Protein AF-A0A2E2N6I5-F1 (afdb_monomer_lite)

Secondary structure (DSSP, 8-state):
------------S----GGG---GGG-SPPGGGG----HHHHHHHHHHHHHHHHHHHHHHHHHHHHHHHHHHHHHHHHHHHHHHHHHHHHHHHHHHHHSPEEETTTTEE---HHHHHHHHHHHHHHHHHHHHHHS--

Foldseek 3Di:
DDDPDPPPPPPPPPPPPCVPPDDPVNDDPDVVVVPDPDPVNVVVVVVVVVVVVVVVVVVVVVVVVVVVVVVVVVVVVVCVVVVVVVVVVVVVVVQQVVFDAPDVVVPRTDDPPVVVVVVVCVVVVVVVVVVVVVVVD

Sequence (137 aa):
MSMAGDHSIEASAHGQDDWFRHSAEEGLPQAEHAAHVSSLGLGLAFVVTTFGVLAMVIGLSLYFNAYTTQLKATRHEGVGSAEKYTEYRNAALKTMRESKAVDRENGVYRVPVDRAMDIIVAEYGGAEQANVARELD

Radius of gyration: 41.49 Å; chains: 1; bounding box: 69×74×96 Å

pLDDT: mean 78.71, std 12.89, range [54.41, 98.81]

Structure (mmCIF, N/CA/C/O backbone):
data_AF-A0A2E2N6I5-F1
#
_entry.id   AF-A0A2E2N6I5-F1
#
loop_
_atom_site.group_PDB
_atom_site.id
_atom_site.type_symbol
_atom_site.label_atom_id
_atom_site.label_alt_id
_atom_site.label_comp_id
_atom_site.label_asym_id
_atom_site.label_entity_id
_atom_site.label_seq_id
_atom_site.pdbx_PDB_ins_code
_atom_site.Cartn_x
_atom_site.Cartn_y
_atom_site.Cartn_z
_atom_site.occupancy
_atom_site.B_iso_or_equiv
_atom_site.auth_seq_id
_atom_site.auth_comp_id
_atom_site.auth_asym_id
_atom_site.auth_atom_id
_atom_site.pdbx_PDB_model_num
ATOM 1 N N . MET A 1 1 ? 25.578 -58.474 -41.231 1.00 54.41 1 MET A N 1
ATOM 2 C CA . MET A 1 1 ? 26.210 -57.364 -40.491 1.00 54.41 1 MET A CA 1
ATOM 3 C C . MET A 1 1 ? 26.452 -56.237 -41.478 1.00 54.41 1 MET A C 1
ATOM 5 O O . MET A 1 1 ? 27.337 -56.371 -42.304 1.00 54.41 1 MET A O 1
ATOM 9 N N . SER A 1 2 ? 25.575 -55.234 -41.470 1.00 61.78 2 SER A N 1
ATOM 10 C CA . SER A 1 2 ? 25.782 -53.848 -41.923 1.00 61.78 2 SER A CA 1
ATOM 11 C C . SER A 1 2 ? 24.391 -53.260 -42.161 1.00 61.78 2 SER A C 1
ATOM 13 O O . SER A 1 2 ? 23.771 -53.504 -43.192 1.00 61.78 2 SER A O 1
ATOM 15 N N . MET A 1 3 ? 23.858 -52.587 -41.142 1.00 56.81 3 MET A N 1
ATOM 16 C CA . MET A 1 3 ? 22.701 -51.711 -41.288 1.00 56.81 3 MET A CA 1
ATOM 17 C C . MET A 1 3 ? 23.250 -50.305 -41.502 1.00 56.81 3 MET A C 1
ATOM 19 O O . MET A 1 3 ? 23.555 -49.603 -40.543 1.00 56.81 3 MET A O 1
ATOM 23 N N . ALA A 1 4 ? 23.443 -49.933 -42.765 1.00 61.28 4 ALA A N 1
ATOM 24 C CA . ALA A 1 4 ? 23.652 -48.547 -43.148 1.00 61.28 4 ALA A CA 1
ATOM 25 C C . ALA A 1 4 ? 22.266 -47.894 -43.227 1.00 61.28 4 ALA A C 1
ATOM 27 O O . ALA A 1 4 ? 21.544 -48.079 -44.203 1.00 61.28 4 ALA A O 1
ATOM 28 N N . GLY A 1 5 ? 21.865 -47.230 -42.142 1.00 60.62 5 GLY A N 1
ATOM 29 C CA . GLY A 1 5 ? 20.666 -46.402 -42.110 1.00 60.62 5 GLY A CA 1
ATOM 30 C C . GLY A 1 5 ? 20.899 -45.150 -42.945 1.00 60.62 5 GLY A C 1
ATOM 31 O O . GLY A 1 5 ? 21.773 -44.345 -42.628 1.00 60.62 5 GLY A O 1
ATOM 32 N N . ASP A 1 6 ? 20.138 -45.024 -44.026 1.00 62.97 6 ASP A N 1
ATOM 33 C CA . ASP A 1 6 ? 20.052 -43.821 -44.841 1.00 62.97 6 ASP A CA 1
ATOM 34 C C . ASP A 1 6 ? 19.345 -42.731 -44.025 1.00 62.97 6 ASP A C 1
ATOM 36 O O . ASP A 1 6 ? 18.126 -42.732 -43.860 1.00 62.97 6 ASP A O 1
ATOM 40 N N . HIS A 1 7 ? 20.132 -41.839 -43.426 1.00 62.91 7 HIS A N 1
ATOM 41 C CA . HIS A 1 7 ? 19.646 -40.609 -42.808 1.00 62.91 7 HIS A CA 1
ATOM 42 C C . HIS A 1 7 ? 19.628 -39.494 -43.854 1.00 62.91 7 HIS A C 1
ATOM 44 O O . HIS A 1 7 ? 20.243 -38.442 -43.663 1.00 62.91 7 HIS A O 1
ATOM 50 N N . SER A 1 8 ? 18.938 -39.714 -44.975 1.00 62.50 8 SER A N 1
ATOM 51 C CA . SER A 1 8 ? 18.514 -38.621 -45.835 1.00 62.50 8 SER A CA 1
ATOM 52 C C . SER A 1 8 ? 17.607 -37.729 -44.991 1.00 62.50 8 SER A C 1
ATOM 54 O O . SER A 1 8 ? 16.437 -38.038 -44.766 1.00 62.50 8 SER A O 1
ATOM 56 N N . ILE A 1 9 ? 18.178 -36.656 -44.442 1.00 63.22 9 ILE A N 1
ATOM 57 C CA . ILE A 1 9 ? 17.416 -35.550 -43.882 1.00 63.22 9 ILE A CA 1
ATOM 58 C C . ILE A 1 9 ? 16.542 -35.075 -45.037 1.00 63.22 9 ILE A C 1
ATOM 60 O O . ILE A 1 9 ? 17.031 -34.415 -45.954 1.00 63.22 9 ILE A O 1
ATOM 64 N N . GLU A 1 10 ? 15.273 -35.483 -45.033 1.00 58.09 10 GLU A N 1
ATOM 65 C CA . GLU A 1 10 ? 14.234 -34.833 -45.811 1.00 58.09 10 GLU A CA 1
ATOM 66 C C . GLU A 1 10 ? 14.278 -33.375 -45.370 1.00 58.09 10 GLU A C 1
ATOM 68 O O . GLU A 1 10 ? 13.787 -33.013 -44.301 1.00 58.09 10 GLU A O 1
ATOM 73 N N . ALA A 1 11 ? 14.996 -32.554 -46.136 1.00 60.72 11 ALA A N 1
ATOM 74 C CA . ALA A 1 11 ? 14.994 -31.118 -45.988 1.00 60.72 11 ALA A CA 1
ATOM 75 C C . ALA A 1 11 ? 13.539 -30.714 -46.184 1.00 60.72 11 ALA A C 1
ATOM 77 O O . ALA A 1 11 ? 13.047 -30.709 -47.313 1.00 60.72 11 ALA A O 1
ATOM 78 N N . SER A 1 12 ? 12.832 -30.532 -45.065 1.00 59.81 12 SER A N 1
ATOM 79 C CA . SER A 1 12 ? 11.399 -30.328 -45.048 1.00 59.81 12 SER A CA 1
ATOM 80 C C . SER A 1 12 ? 11.054 -29.293 -46.103 1.00 59.81 12 SER A C 1
ATOM 82 O O . SER A 1 12 ? 11.546 -28.165 -46.061 1.00 59.81 12 SER A O 1
ATOM 84 N N . ALA A 1 13 ? 10.179 -29.678 -47.028 1.00 56.84 13 ALA A N 1
ATOM 85 C CA . ALA A 1 13 ? 9.581 -28.823 -48.046 1.00 56.84 13 ALA A CA 1
ATOM 86 C C . ALA A 1 13 ? 8.683 -27.716 -47.444 1.00 56.84 13 ALA A C 1
ATOM 88 O O . ALA A 1 13 ? 7.782 -27.204 -48.100 1.00 56.84 13 ALA A O 1
ATOM 89 N N . HIS A 1 14 ? 8.941 -27.317 -46.197 1.00 61.97 14 HIS A N 1
ATOM 90 C CA . HIS A 1 14 ? 8.573 -26.031 -45.634 1.00 61.97 14 HIS A CA 1
ATOM 91 C C . HIS A 1 14 ? 9.512 -24.985 -46.241 1.00 61.97 14 HIS A C 1
ATOM 93 O O . HIS A 1 14 ? 10.357 -24.400 -45.561 1.00 61.97 14 HIS A O 1
ATOM 99 N N . GLY A 1 15 ? 9.394 -24.792 -47.561 1.00 59.44 15 GLY A N 1
ATOM 100 C CA . GLY A 1 15 ? 9.868 -23.570 -48.191 1.00 59.44 15 GLY A CA 1
ATOM 101 C C . GLY A 1 15 ? 9.365 -22.412 -47.343 1.00 59.44 15 GLY A C 1
ATOM 102 O O . GLY A 1 15 ? 8.217 -22.457 -46.905 1.00 59.44 15 GLY A O 1
ATOM 103 N N . GLN A 1 16 ? 10.258 -21.472 -47.018 1.00 63.94 16 GLN A N 1
ATOM 104 C CA . GLN A 1 16 ? 9.924 -20.276 -46.246 1.00 63.94 16 GLN A CA 1
ATOM 105 C C . GLN A 1 16 ? 8.546 -19.785 -46.677 1.00 63.94 16 GLN A C 1
ATOM 107 O O . GLN A 1 16 ? 8.387 -19.424 -47.842 1.00 63.94 16 GLN A O 1
ATOM 112 N N . ASP A 1 17 ? 7.578 -19.879 -45.763 1.00 71.00 17 ASP A N 1
ATOM 113 C CA . ASP A 1 17 ? 6.189 -19.521 -46.024 1.00 71.00 17 ASP A CA 1
ATOM 114 C C . ASP A 1 17 ? 6.183 -18.139 -46.681 1.00 71.00 17 ASP A C 1
ATOM 116 O O . ASP A 1 17 ? 6.849 -17.221 -46.186 1.00 71.00 17 ASP A O 1
ATOM 120 N N . ASP A 1 18 ? 5.508 -18.003 -47.825 1.00 72.25 18 ASP A N 1
ATOM 121 C CA . ASP A 1 18 ? 5.515 -16.766 -48.615 1.00 72.25 18 ASP A CA 1
ATOM 122 C C . ASP A 1 18 ? 4.994 -15.576 -47.784 1.00 72.25 18 ASP A C 1
ATOM 124 O O . ASP A 1 18 ? 5.301 -14.429 -48.092 1.00 72.25 18 ASP A O 1
ATOM 128 N N . TRP A 1 19 ? 4.316 -15.846 -46.660 1.00 72.50 19 TRP A N 1
ATOM 129 C CA . TRP A 1 19 ? 3.996 -14.879 -45.607 1.00 72.50 19 TRP A CA 1
ATOM 130 C C . TRP A 1 19 ? 5.201 -14.056 -45.108 1.00 72.50 19 TRP A C 1
ATOM 132 O O . TRP A 1 19 ? 5.045 -12.888 -44.759 1.00 72.50 19 TRP A O 1
ATOM 142 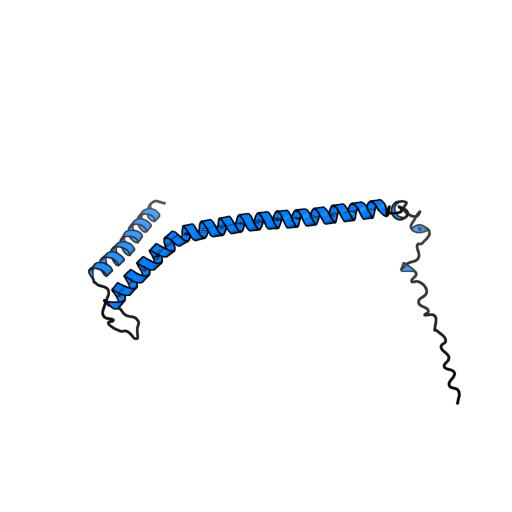N N . PHE A 1 20 ? 6.404 -14.634 -45.040 1.00 76.75 20 PHE A N 1
ATOM 143 C CA . PHE A 1 20 ? 7.609 -13.936 -44.564 1.00 76.75 20 PHE A CA 1
ATOM 144 C C . PHE A 1 20 ? 8.393 -13.241 -45.684 1.00 76.75 20 PHE A C 1
ATOM 146 O O . PHE A 1 20 ? 9.463 -12.680 -45.429 1.00 76.75 20 PHE A O 1
ATOM 153 N N . ARG A 1 21 ? 7.909 -13.296 -46.929 1.00 78.88 21 ARG A N 1
ATOM 154 C CA . ARG A 1 21 ? 8.549 -12.631 -48.061 1.00 78.88 21 ARG A CA 1
ATOM 155 C C . ARG A 1 21 ? 7.937 -11.261 -48.267 1.00 78.88 21 ARG A C 1
ATOM 157 O O . ARG A 1 21 ? 6.811 -11.139 -48.727 1.00 78.88 21 ARG A O 1
ATOM 164 N N . HIS A 1 22 ? 8.740 -10.243 -47.998 1.00 79.06 22 HIS A N 1
ATOM 165 C CA . HIS A 1 22 ? 8.395 -8.879 -48.354 1.00 79.06 22 HIS A CA 1
ATOM 166 C C . HIS A 1 22 ? 8.339 -8.740 -49.881 1.00 79.06 22 HIS A C 1
ATOM 168 O O . HIS A 1 22 ? 9.320 -9.022 -50.579 1.00 79.06 22 HIS A O 1
ATOM 174 N N . SER A 1 23 ? 7.191 -8.330 -50.409 1.00 81.25 23 SER A N 1
ATOM 175 C CA . SER A 1 23 ? 7.037 -7.990 -51.825 1.00 81.25 23 SER A CA 1
ATOM 176 C C . SER A 1 23 ? 7.612 -6.598 -52.119 1.00 81.25 23 SER A C 1
ATOM 178 O O . SER A 1 23 ? 7.715 -5.746 -51.239 1.00 81.25 23 SER A O 1
ATOM 180 N N . ALA A 1 24 ? 7.967 -6.324 -53.378 1.00 78.75 24 ALA A N 1
ATOM 181 C CA . ALA A 1 24 ? 8.448 -4.995 -53.782 1.00 78.75 24 ALA A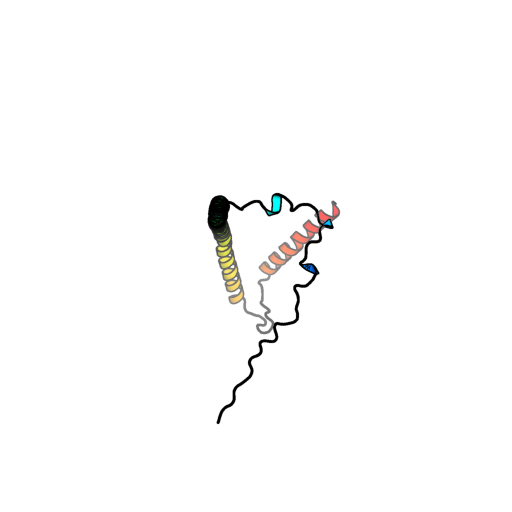 CA 1
ATOM 182 C C . ALA A 1 24 ? 7.388 -3.881 -53.608 1.00 78.75 24 ALA A C 1
ATOM 184 O O . ALA A 1 24 ? 7.718 -2.696 -53.652 1.00 78.75 24 ALA A O 1
ATOM 185 N N . GLU A 1 25 ? 6.124 -4.260 -53.403 1.00 83.75 25 GLU A N 1
ATOM 186 C CA . GLU A 1 25 ? 4.977 -3.373 -53.188 1.00 83.75 25 GLU A CA 1
ATOM 187 C C . GLU A 1 25 ? 4.857 -2.895 -51.730 1.00 83.75 25 GLU A C 1
ATOM 189 O O . GLU A 1 25 ? 4.183 -1.899 -51.474 1.00 83.75 25 GLU A O 1
ATOM 194 N N . GLU A 1 26 ? 5.559 -3.528 -50.780 1.00 80.75 26 GLU A N 1
ATOM 195 C CA . GLU A 1 26 ? 5.556 -3.158 -49.351 1.00 80.75 26 GLU A CA 1
ATOM 196 C C . GLU A 1 26 ? 6.336 -1.873 -49.034 1.00 80.75 26 GLU A C 1
ATOM 198 O O . GLU A 1 26 ? 6.329 -1.389 -47.900 1.00 80.75 26 GLU A O 1
ATOM 203 N N . GLY A 1 27 ? 6.949 -1.267 -50.050 1.00 84.81 27 GLY A N 1
ATOM 204 C CA . GLY A 1 27 ? 7.633 0.014 -49.950 1.00 84.81 27 GLY A CA 1
ATOM 205 C C . GLY A 1 27 ? 9.102 -0.103 -49.549 1.00 84.81 27 GLY A C 1
ATOM 206 O O . GLY A 1 27 ? 9.654 -1.182 -49.344 1.00 84.81 27 GLY A O 1
ATOM 207 N N . LEU A 1 28 ? 9.771 1.051 -49.494 1.00 81.81 28 LEU A N 1
ATOM 208 C CA . LEU A 1 28 ? 11.157 1.121 -49.036 1.00 81.81 28 LEU A CA 1
ATOM 209 C C . LEU A 1 28 ? 11.234 0.665 -47.570 1.00 81.81 28 LEU A C 1
ATOM 211 O O . LEU A 1 28 ? 10.341 1.016 -46.793 1.00 81.81 28 LEU A O 1
ATOM 215 N N . PRO A 1 29 ? 12.296 -0.062 -47.167 1.00 77.94 29 PRO A N 1
ATOM 216 C CA . PRO A 1 29 ? 12.497 -0.427 -45.773 1.00 77.94 29 PRO A CA 1
ATOM 217 C C . PRO A 1 29 ? 12.387 0.824 -44.906 1.00 77.94 29 PRO A C 1
ATOM 219 O O . PRO A 1 29 ? 13.076 1.823 -45.133 1.00 77.94 29 PRO A O 1
ATOM 222 N N . GLN A 1 30 ? 11.471 0.780 -43.942 1.00 80.75 30 GLN A N 1
ATOM 223 C CA . GLN A 1 30 ? 11.237 1.901 -43.048 1.00 80.75 30 GLN A CA 1
ATOM 224 C C . GLN A 1 30 ? 12.539 2.203 -42.302 1.00 80.75 30 GLN A C 1
ATOM 226 O O . GLN A 1 30 ? 13.124 1.315 -41.681 1.00 80.75 30 GLN A O 1
ATOM 231 N N . ALA A 1 31 ? 12.998 3.456 -42.349 1.00 74.50 31 ALA A N 1
ATOM 232 C CA . ALA A 1 31 ? 14.235 3.876 -41.682 1.00 74.50 31 ALA A CA 1
ATOM 233 C C . ALA A 1 31 ? 14.224 3.555 -40.173 1.00 74.50 31 ALA A C 1
ATOM 235 O O . ALA A 1 31 ? 15.268 3.321 -39.569 1.00 74.50 31 ALA A O 1
ATOM 236 N N . GLU A 1 32 ? 13.029 3.471 -39.587 1.00 68.12 32 GLU A N 1
ATOM 237 C CA . GLU A 1 32 ? 12.783 3.115 -38.189 1.00 68.12 32 GLU A CA 1
ATOM 238 C C . GLU A 1 32 ? 13.144 1.654 -37.867 1.00 68.12 32 GLU A C 1
ATOM 240 O O . GLU A 1 32 ? 13.555 1.356 -36.749 1.00 68.12 32 GLU A O 1
ATOM 245 N N . HIS A 1 33 ? 13.092 0.751 -38.852 1.00 66.88 33 HIS A N 1
ATOM 246 C CA . HIS A 1 33 ? 13.482 -0.656 -38.696 1.00 66.88 33 HIS A CA 1
ATOM 247 C C . HIS A 1 33 ? 14.995 -0.886 -38.837 1.00 66.88 33 HIS A C 1
ATOM 249 O O . HIS A 1 33 ? 15.500 -1.929 -38.424 1.00 66.88 33 HIS A O 1
ATOM 255 N N . ALA A 1 34 ? 15.729 0.085 -39.389 1.00 57.28 34 ALA A N 1
ATOM 256 C CA . ALA A 1 34 ? 17.191 0.075 -39.465 1.00 57.28 34 ALA A CA 1
ATOM 257 C C . ALA A 1 34 ? 17.848 0.892 -38.339 1.00 57.28 34 ALA A C 1
ATOM 259 O O . ALA A 1 34 ? 19.073 1.038 -38.309 1.00 57.28 34 ALA A O 1
ATOM 260 N N . ALA A 1 35 ? 17.055 1.434 -37.407 1.00 72.12 35 ALA A N 1
ATOM 261 C CA . ALA A 1 35 ? 17.573 2.138 -36.249 1.00 72.12 35 ALA A CA 1
ATOM 262 C C . ALA A 1 35 ? 18.324 1.142 -35.356 1.00 72.12 35 ALA A C 1
ATOM 264 O O . ALA A 1 35 ? 17.737 0.400 -34.569 1.00 72.12 35 ALA A O 1
ATOM 265 N N . HIS A 1 36 ? 19.650 1.111 -35.493 1.00 78.50 36 HIS A N 1
ATOM 266 C CA . HIS A 1 36 ? 20.512 0.364 -34.592 1.00 78.50 36 HIS A CA 1
ATOM 267 C C . HIS A 1 36 ? 20.261 0.849 -33.165 1.00 78.50 36 HIS A C 1
ATOM 269 O O . HIS A 1 36 ? 20.629 1.967 -32.796 1.00 78.50 36 HIS A O 1
ATOM 275 N N . VAL A 1 37 ? 19.620 0.006 -32.355 1.00 81.88 37 VAL A N 1
ATOM 276 C CA . VAL A 1 37 ? 19.442 0.287 -30.933 1.00 81.88 37 VAL A CA 1
ATOM 277 C C . VAL A 1 37 ? 20.830 0.393 -30.313 1.00 81.88 37 VAL A C 1
ATOM 279 O O . VAL A 1 37 ? 21.613 -0.557 -30.333 1.00 81.88 37 VAL A O 1
ATOM 282 N N . SER A 1 38 ? 21.144 1.564 -29.761 1.00 90.62 38 SER A N 1
ATOM 283 C CA . SER A 1 38 ? 22.368 1.752 -28.991 1.00 90.62 38 SER A CA 1
ATOM 284 C C . SER A 1 38 ? 22.317 0.842 -27.767 1.00 90.62 38 SER A C 1
ATOM 286 O O . SER A 1 38 ? 21.489 1.039 -26.875 1.00 90.62 38 SER A O 1
ATOM 288 N N . SER A 1 39 ? 23.208 -0.148 -27.709 1.00 91.94 39 SER A N 1
ATOM 289 C CA . SER A 1 39 ? 23.344 -1.052 -26.559 1.00 91.94 39 SER A CA 1
ATOM 290 C C . SER A 1 39 ? 23.610 -0.285 -25.262 1.00 91.94 39 SER A C 1
ATOM 292 O O . SER A 1 39 ? 23.105 -0.659 -24.205 1.00 91.94 39 SER A O 1
ATOM 294 N N . LEU A 1 40 ? 24.329 0.839 -25.353 1.00 94.00 40 LEU A N 1
ATOM 295 C CA . LEU A 1 40 ? 24.548 1.757 -24.238 1.00 94.00 40 LEU A CA 1
ATOM 296 C C . LEU A 1 40 ? 23.240 2.421 -23.794 1.00 94.00 40 LEU A C 1
ATOM 298 O O . LEU A 1 40 ? 22.961 2.474 -22.597 1.00 94.00 40 LEU A O 1
ATOM 302 N N . GLY A 1 41 ? 22.420 2.887 -24.742 1.00 93.75 41 GLY A N 1
ATOM 303 C CA . GLY A 1 41 ? 21.108 3.468 -24.446 1.00 93.75 41 GLY A CA 1
ATOM 304 C C . GLY A 1 41 ? 20.171 2.467 -23.769 1.00 93.75 41 GLY A C 1
ATOM 305 O O . GLY A 1 41 ? 19.544 2.792 -22.761 1.00 93.75 41 GLY A O 1
ATOM 306 N N . LEU A 1 42 ? 20.147 1.227 -24.264 1.00 94.69 42 LEU A N 1
ATOM 307 C CA . LEU A 1 42 ? 19.366 0.142 -23.672 1.00 94.69 42 LEU A CA 1
ATOM 308 C C . LEU A 1 42 ? 19.848 -0.196 -22.251 1.00 94.69 42 LEU A C 1
ATOM 310 O O . LEU A 1 42 ? 19.033 -0.349 -21.342 1.00 94.69 42 LEU A O 1
ATOM 314 N N . GLY A 1 43 ? 21.166 -0.254 -22.041 1.00 96.62 43 GLY A N 1
ATOM 315 C CA . GLY A 1 43 ? 21.759 -0.499 -20.726 1.00 96.62 43 GLY A CA 1
ATOM 316 C C . GLY A 1 43 ? 21.430 0.600 -19.714 1.00 96.62 43 GLY A C 1
ATOM 317 O O . GLY A 1 43 ? 21.043 0.302 -18.585 1.00 96.62 43 GLY A O 1
ATOM 318 N N . LEU A 1 44 ? 21.513 1.870 -20.121 1.00 97.50 44 LEU A N 1
ATOM 319 C CA . LEU A 1 44 ? 21.159 2.997 -19.257 1.00 97.50 44 LEU A CA 1
ATOM 320 C C . LEU A 1 44 ? 19.669 2.976 -18.893 1.00 97.50 44 LEU A C 1
ATOM 322 O O . LEU A 1 44 ? 19.328 3.134 -17.720 1.00 97.50 44 LEU A O 1
ATOM 326 N N . ALA A 1 45 ? 18.795 2.737 -19.875 1.00 97.12 45 ALA A N 1
ATOM 327 C CA . ALA A 1 45 ? 17.359 2.626 -19.645 1.00 97.12 45 ALA A CA 1
ATOM 328 C C . ALA A 1 45 ? 17.043 1.518 -18.628 1.00 97.12 45 ALA A C 1
ATOM 330 O O . ALA A 1 45 ? 16.323 1.772 -17.665 1.00 97.12 45 ALA A O 1
ATOM 331 N N . PHE A 1 46 ? 17.657 0.339 -18.779 1.00 97.75 46 PHE A N 1
ATOM 332 C CA . PHE A 1 46 ? 17.495 -0.783 -17.853 1.00 97.75 46 PHE A CA 1
ATOM 333 C C . PHE A 1 46 ? 17.895 -0.429 -16.413 1.00 97.75 46 PHE A C 1
ATOM 335 O O . PHE A 1 46 ? 17.170 -0.741 -15.462 1.00 97.75 46 PHE A O 1
ATOM 342 N N . VAL A 1 47 ? 19.032 0.249 -16.237 1.00 98.50 47 VAL A N 1
ATOM 343 C CA . VAL A 1 47 ? 19.512 0.684 -14.918 1.00 98.50 47 VAL A CA 1
ATOM 344 C C . VAL A 1 47 ? 18.530 1.675 -14.291 1.00 98.50 47 VAL A C 1
ATOM 346 O O . VAL A 1 47 ? 18.107 1.476 -13.151 1.00 98.50 47 VAL A O 1
ATOM 349 N N . VAL A 1 48 ? 18.103 2.695 -15.040 1.00 98.62 48 VAL A N 1
ATOM 350 C CA . VAL A 1 48 ? 17.150 3.710 -14.562 1.00 98.62 48 VAL A CA 1
ATOM 351 C C . VAL A 1 48 ? 15.820 3.073 -14.157 1.00 98.62 48 VAL A C 1
ATOM 353 O O . VAL A 1 48 ? 15.323 3.351 -13.065 1.00 98.62 48 VAL A O 1
ATOM 356 N N . THR A 1 49 ? 15.265 2.175 -14.978 1.00 98.31 49 THR A N 1
ATOM 357 C CA . THR A 1 49 ? 14.011 1.485 -14.645 1.00 98.31 49 THR A CA 1
ATOM 358 C C . THR A 1 49 ? 14.163 0.595 -13.414 1.00 98.31 49 THR A C 1
ATOM 360 O O . THR A 1 49 ? 13.284 0.591 -12.556 1.00 98.31 49 THR A O 1
ATOM 363 N N . THR A 1 50 ? 15.294 -0.104 -13.275 1.00 98.56 50 THR A N 1
ATOM 364 C CA . THR A 1 50 ? 15.557 -0.989 -12.129 1.00 98.56 50 THR A CA 1
ATOM 365 C C . THR A 1 50 ? 15.627 -0.201 -10.822 1.00 98.56 50 THR A C 1
ATOM 367 O O . THR A 1 50 ? 14.951 -0.549 -9.852 1.00 98.56 50 THR A O 1
ATOM 370 N N . PHE A 1 51 ? 16.388 0.896 -10.793 1.00 98.69 51 PHE A N 1
ATOM 371 C CA . PHE A 1 51 ? 16.469 1.755 -9.609 1.00 98.69 51 PHE A CA 1
ATOM 372 C C . PHE A 1 51 ? 15.152 2.485 -9.322 1.00 98.69 51 PHE A C 1
ATOM 374 O O . PHE A 1 51 ? 14.802 2.650 -8.155 1.00 98.69 51 PHE A O 1
ATOM 381 N N . GLY A 1 52 ? 14.392 2.864 -10.353 1.00 98.62 52 GLY A N 1
ATOM 382 C CA . GLY A 1 52 ? 13.058 3.445 -10.193 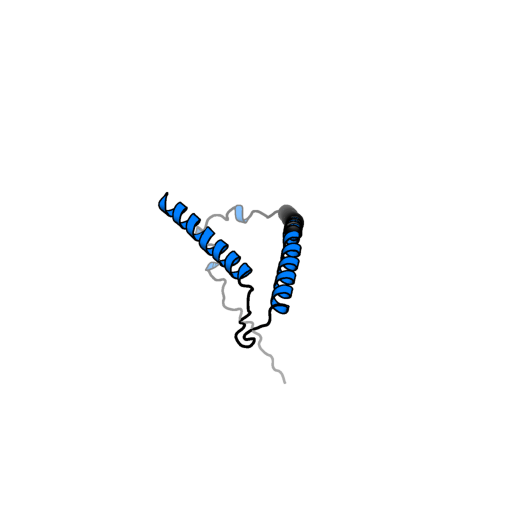1.00 98.62 52 GLY A CA 1
ATOM 383 C C . GLY A 1 52 ? 12.090 2.493 -9.485 1.00 98.62 52 GLY A C 1
ATOM 384 O O . GLY A 1 52 ? 11.452 2.875 -8.503 1.00 98.62 52 GLY A O 1
ATOM 385 N N . VAL A 1 53 ? 12.035 1.230 -9.921 1.00 98.69 53 VAL A N 1
ATOM 386 C CA . VAL A 1 53 ? 11.215 0.195 -9.268 1.00 98.69 53 VAL A CA 1
ATOM 387 C C . VAL A 1 53 ? 11.699 -0.065 -7.840 1.00 98.69 53 VAL A C 1
ATOM 389 O O . VAL A 1 53 ? 10.883 -0.129 -6.921 1.00 98.69 53 VAL A O 1
ATOM 392 N N . LEU A 1 54 ? 13.015 -0.153 -7.618 1.00 98.69 54 LEU A N 1
ATOM 393 C CA . LEU A 1 54 ? 13.577 -0.357 -6.281 1.00 98.69 54 LEU A CA 1
ATOM 394 C C . LEU A 1 54 ? 13.196 0.781 -5.320 1.00 98.69 54 LEU A C 1
ATOM 396 O O . LEU A 1 54 ? 12.747 0.523 -4.202 1.00 98.69 54 LEU A O 1
ATOM 400 N N . ALA A 1 55 ? 13.321 2.035 -5.761 1.00 98.56 55 ALA A N 1
ATOM 401 C CA . ALA A 1 55 ? 12.928 3.203 -4.981 1.00 98.56 55 ALA A CA 1
ATOM 402 C C . ALA A 1 55 ? 11.426 3.192 -4.653 1.00 98.56 55 ALA A C 1
ATOM 404 O O . ALA A 1 55 ? 11.043 3.482 -3.518 1.00 98.56 55 ALA A O 1
ATOM 405 N N . MET A 1 56 ? 10.579 2.793 -5.607 1.00 98.69 56 MET A N 1
ATOM 406 C CA . MET A 1 56 ? 9.137 2.648 -5.395 1.00 98.69 56 MET A CA 1
ATOM 407 C C . MET A 1 56 ? 8.815 1.590 -4.327 1.00 98.69 56 MET A C 1
ATOM 409 O O . MET A 1 56 ? 8.008 1.851 -3.434 1.00 98.69 56 MET A O 1
ATOM 413 N N . VAL A 1 57 ? 9.471 0.424 -4.365 1.00 98.81 57 VAL A N 1
ATOM 414 C CA . VAL A 1 57 ? 9.292 -0.642 -3.361 1.00 98.81 57 VAL A CA 1
ATOM 415 C C . VAL A 1 57 ? 9.718 -0.173 -1.968 1.00 98.81 57 VAL A C 1
ATOM 417 O O . VAL A 1 57 ? 9.001 -0.414 -0.993 1.00 98.81 57 VAL A O 1
ATOM 420 N N . ILE A 1 58 ? 10.849 0.532 -1.861 1.00 98.62 58 ILE A N 1
ATOM 421 C CA . ILE A 1 58 ? 11.320 1.105 -0.591 1.00 98.62 58 ILE A CA 1
ATOM 422 C C . ILE A 1 58 ? 10.311 2.134 -0.065 1.00 98.62 58 ILE A C 1
ATOM 424 O O . ILE A 1 58 ? 9.924 2.067 1.103 1.00 98.62 58 ILE A O 1
ATOM 428 N N . GLY A 1 59 ? 9.834 3.039 -0.924 1.00 98.62 59 GLY A N 1
ATOM 429 C CA . GLY A 1 59 ? 8.836 4.047 -0.566 1.00 98.62 59 GLY A CA 1
ATOM 430 C C . GLY A 1 59 ? 7.537 3.432 -0.042 1.00 98.62 59 GLY A C 1
ATOM 431 O O . GLY A 1 59 ? 7.064 3.815 1.029 1.00 98.62 59 GLY A O 1
ATOM 432 N N . LEU A 1 60 ? 7.003 2.421 -0.737 1.00 98.62 60 LEU A N 1
ATOM 433 C CA . LEU A 1 60 ? 5.820 1.681 -0.289 1.00 98.62 60 LEU A CA 1
ATOM 434 C C . LEU A 1 60 ? 6.066 0.973 1.046 1.00 98.62 60 LEU A C 1
ATOM 436 O O . LEU A 1 60 ? 5.223 1.037 1.936 1.00 98.62 60 LEU A O 1
ATOM 440 N N . SER A 1 61 ? 7.227 0.343 1.219 1.00 98.38 61 SER A N 1
ATOM 441 C CA . SER A 1 61 ? 7.568 -0.361 2.461 1.00 98.38 61 SER A CA 1
ATOM 442 C C . SER A 1 61 ? 7.608 0.589 3.662 1.00 98.38 61 SER A C 1
ATOM 444 O O . SER A 1 61 ? 7.052 0.281 4.717 1.00 98.38 61 SER A O 1
ATOM 446 N N . LEU A 1 62 ? 8.217 1.769 3.504 1.00 98.50 62 LEU A N 1
ATOM 447 C CA . LEU A 1 62 ? 8.237 2.805 4.539 1.00 98.50 62 LEU A CA 1
ATOM 448 C C . LEU A 1 62 ? 6.828 3.335 4.832 1.00 98.50 62 LEU A C 1
ATOM 450 O O . LEU A 1 62 ? 6.450 3.445 6.000 1.00 98.50 62 LEU A O 1
ATOM 454 N N . TYR A 1 63 ? 6.037 3.600 3.789 1.00 98.31 63 TYR A N 1
ATOM 455 C CA . TYR A 1 63 ? 4.651 4.046 3.922 1.00 98.31 63 TYR A CA 1
ATOM 456 C C . TYR A 1 63 ? 3.794 3.034 4.696 1.00 98.31 63 TYR A C 1
ATOM 458 O O . TYR A 1 63 ? 3.139 3.399 5.673 1.00 98.31 63 TYR A O 1
ATOM 466 N N . PHE A 1 64 ? 3.840 1.751 4.325 1.00 98.12 64 PHE A N 1
ATOM 467 C CA . PHE A 1 64 ? 3.080 0.698 5.002 1.00 98.12 64 PHE A CA 1
ATOM 468 C C . PHE A 1 64 ? 3.536 0.486 6.448 1.00 98.12 64 PHE A C 1
ATOM 470 O O . PHE A 1 64 ? 2.698 0.285 7.329 1.00 98.12 64 PHE A O 1
ATOM 477 N N . ASN A 1 65 ? 4.836 0.571 6.732 1.00 97.69 65 ASN A N 1
ATOM 478 C CA . ASN A 1 65 ? 5.335 0.495 8.107 1.00 97.69 65 ASN A CA 1
ATOM 479 C C . ASN A 1 65 ? 4.821 1.661 8.963 1.00 97.69 65 ASN A C 1
ATOM 481 O O . ASN A 1 65 ? 4.351 1.440 10.081 1.00 97.69 65 ASN A O 1
ATOM 485 N N . ALA A 1 66 ? 4.842 2.887 8.436 1.00 97.19 66 ALA A N 1
ATOM 486 C CA . ALA A 1 66 ? 4.304 4.051 9.135 1.00 97.19 66 ALA A CA 1
ATOM 487 C C . ALA A 1 66 ? 2.787 3.922 9.360 1.00 97.19 66 ALA A C 1
ATOM 489 O O . ALA A 1 66 ? 2.311 4.075 10.486 1.00 97.19 66 ALA A O 1
ATOM 490 N N . TYR A 1 67 ? 2.041 3.554 8.315 1.00 97.25 67 TYR A N 1
ATOM 491 C CA . TYR A 1 67 ? 0.593 3.368 8.372 1.00 97.25 67 TYR A CA 1
ATOM 492 C C . TYR A 1 67 ? 0.184 2.281 9.373 1.00 97.25 67 TYR A C 1
ATOM 494 O O . TYR A 1 67 ? -0.682 2.498 10.218 1.00 97.25 67 TYR A O 1
ATOM 502 N N . THR A 1 68 ? 0.832 1.115 9.334 1.00 96.00 68 THR A N 1
ATOM 503 C CA . THR A 1 68 ? 0.521 0.019 10.264 1.00 96.00 68 THR A CA 1
ATOM 504 C C . THR A 1 68 ? 0.898 0.359 11.702 1.00 96.00 68 THR A C 1
ATOM 506 O O . THR A 1 68 ? 0.191 -0.056 12.619 1.00 96.00 68 THR A O 1
ATOM 509 N N . THR A 1 69 ? 1.962 1.136 11.918 1.00 95.25 69 THR A N 1
ATOM 510 C CA . THR A 1 69 ? 2.340 1.621 13.252 1.00 95.25 69 THR A CA 1
ATOM 511 C C . THR A 1 69 ? 1.277 2.557 13.814 1.00 95.25 69 THR A C 1
ATOM 513 O O . THR A 1 69 ? 0.837 2.353 14.944 1.00 95.25 69 THR A O 1
ATOM 516 N N . GLN A 1 70 ? 0.794 3.516 13.019 1.00 93.44 70 GLN A N 1
ATOM 517 C CA . GLN A 1 70 ? -0.303 4.398 13.429 1.00 93.44 70 GLN A CA 1
ATOM 518 C C . GLN A 1 70 ? -1.586 3.610 13.697 1.00 93.44 70 GLN A C 1
ATOM 520 O O . GLN A 1 70 ? -2.199 3.773 14.746 1.00 93.44 70 GLN A O 1
ATOM 525 N N . LEU A 1 71 ? -1.948 2.681 12.808 1.00 92.31 71 LEU A N 1
ATOM 526 C CA . LEU A 1 71 ? -3.141 1.857 12.984 1.00 92.31 71 LEU A CA 1
ATOM 527 C C . LEU A 1 71 ? -3.068 1.005 14.259 1.00 92.31 71 LEU A C 1
ATOM 529 O O . LEU A 1 71 ? -4.066 0.858 14.965 1.00 92.31 71 LEU A O 1
ATOM 533 N N . LYS A 1 72 ? -1.894 0.444 14.570 1.00 89.56 72 LYS A N 1
ATOM 534 C CA . LYS A 1 72 ? -1.666 -0.280 15.825 1.00 89.56 72 LYS A CA 1
ATOM 535 C C . LYS A 1 72 ? -1.773 0.654 17.025 1.00 89.56 72 LYS A C 1
ATOM 537 O O . LYS A 1 72 ? -2.443 0.280 17.981 1.00 89.56 72 LYS A O 1
ATOM 542 N N . ALA A 1 73 ? -1.187 1.850 16.968 1.00 88.31 73 ALA A N 1
ATOM 543 C CA . ALA A 1 73 ? -1.285 2.839 18.039 1.00 88.31 73 ALA A CA 1
ATOM 544 C C . ALA A 1 73 ? -2.749 3.213 18.329 1.00 88.31 73 ALA A C 1
ATOM 546 O O . ALA A 1 73 ? -3.203 3.056 19.459 1.00 88.31 73 ALA A O 1
ATOM 547 N N . THR A 1 74 ? -3.531 3.550 17.299 1.00 85.94 74 THR A N 1
ATOM 548 C CA . THR A 1 74 ? -4.961 3.869 17.447 1.00 85.94 74 THR A CA 1
ATOM 549 C C . THR A 1 74 ? -5.767 2.682 17.969 1.00 85.94 74 THR A C 1
ATOM 551 O O . THR A 1 74 ? -6.674 2.848 18.783 1.00 85.94 74 THR A O 1
ATOM 554 N N . ARG A 1 75 ? -5.444 1.453 17.544 1.00 81.56 75 ARG A N 1
ATOM 555 C CA . ARG A 1 75 ? -6.090 0.257 18.101 1.00 81.56 75 ARG A CA 1
ATOM 556 C C . ARG A 1 75 ? -5.745 0.063 19.570 1.00 81.56 75 ARG A C 1
ATOM 558 O O . ARG A 1 75 ? -6.655 -0.234 20.329 1.00 81.56 75 ARG A O 1
ATOM 565 N N . HIS A 1 76 ? -4.488 0.240 19.975 1.00 76.81 76 HIS A N 1
ATOM 566 C CA . HIS A 1 76 ? -4.074 0.144 21.377 1.00 76.81 76 HIS A CA 1
ATOM 567 C C . HIS A 1 76 ? -4.745 1.205 22.255 1.00 76.81 76 HIS A C 1
ATOM 569 O O . HIS A 1 76 ? -5.209 0.874 23.343 1.00 76.81 76 HIS A O 1
ATOM 575 N N . GLU A 1 77 ? -4.903 2.430 21.757 1.00 70.19 77 GLU A N 1
ATOM 576 C CA . GLU A 1 77 ? -5.693 3.469 22.426 1.00 70.19 77 GLU A CA 1
ATOM 577 C C . GLU A 1 77 ? -7.177 3.071 22.528 1.00 70.19 77 GLU A C 1
ATOM 579 O O . GLU A 1 77 ? -7.794 3.217 23.584 1.00 70.19 77 GLU A O 1
ATOM 584 N N . GLY A 1 78 ? -7.736 2.450 21.483 1.00 63.47 78 GLY A N 1
ATOM 585 C CA . GLY A 1 78 ? -9.072 1.848 21.519 1.00 63.47 78 GLY A CA 1
ATOM 586 C C . GLY A 1 78 ? -9.196 0.667 22.495 1.00 63.47 78 GLY A C 1
ATOM 587 O O . GLY A 1 78 ? -10.252 0.477 23.099 1.00 63.47 78 GLY A O 1
ATOM 588 N N . VAL A 1 79 ? -8.121 -0.095 22.726 1.00 57.72 79 VAL A N 1
ATOM 589 C CA . VAL A 1 79 ? -8.073 -1.205 23.700 1.00 57.72 79 VAL A CA 1
ATOM 590 C C . VAL A 1 79 ? -8.101 -0.691 25.149 1.00 57.72 79 VAL A C 1
ATOM 592 O O . VAL A 1 79 ? -8.520 -1.432 26.034 1.00 57.72 79 VAL A O 1
ATOM 595 N N . GLY A 1 80 ? -7.836 0.595 25.410 1.00 59.16 80 GLY A N 1
ATOM 596 C CA . GLY A 1 80 ? -8.186 1.218 26.698 1.00 59.16 80 GLY A CA 1
ATOM 597 C C . GLY A 1 80 ? -9.687 1.108 27.029 1.00 59.16 80 GLY A C 1
ATOM 598 O O . GLY A 1 80 ? -10.083 1.054 28.192 1.00 59.16 80 GLY A O 1
ATOM 599 N N . SER A 1 81 ? -10.547 0.974 26.011 1.00 59.47 81 SER A N 1
ATOM 600 C CA . SER A 1 81 ? -11.968 0.636 26.191 1.00 59.47 81 SER A CA 1
ATOM 601 C C . SER A 1 81 ? -12.214 -0.867 26.344 1.00 59.47 81 SER A C 1
ATOM 603 O O . SER A 1 81 ? -13.235 -1.264 26.901 1.00 59.47 81 SER A O 1
ATOM 605 N N . ALA A 1 82 ? -11.289 -1.718 25.893 1.00 63.84 82 ALA A N 1
ATOM 606 C CA . ALA A 1 82 ? -11.361 -3.159 26.113 1.00 63.84 82 ALA A CA 1
ATOM 607 C C . ALA A 1 82 ? -11.089 -3.525 27.577 1.00 63.84 82 ALA A C 1
ATOM 609 O O . ALA A 1 82 ? -11.717 -4.453 28.072 1.00 63.84 82 ALA A O 1
ATOM 610 N N . GLU A 1 83 ? -10.239 -2.777 28.289 1.00 71.38 83 GLU A N 1
ATOM 611 C CA . GLU A 1 83 ? -10.058 -2.942 29.738 1.00 71.38 83 GLU A CA 1
ATOM 612 C C . GLU A 1 83 ? -11.382 -2.670 30.475 1.00 71.38 83 GLU A C 1
ATOM 614 O O . GLU A 1 83 ? -11.892 -3.540 31.187 1.00 71.38 83 GLU A O 1
ATOM 619 N N . LYS A 1 84 ? -12.050 -1.553 30.148 1.00 72.75 84 LYS A N 1
ATOM 620 C CA . LYS A 1 84 ? -13.410 -1.244 30.630 1.00 72.75 84 LYS A CA 1
ATOM 621 C C . LYS A 1 84 ? -14.442 -2.305 30.234 1.00 72.75 84 LYS A C 1
ATOM 623 O O . LYS A 1 84 ? -15.308 -2.652 31.034 1.00 72.75 84 LYS A O 1
ATOM 628 N N . TYR A 1 85 ? -14.350 -2.858 29.024 1.00 76.44 85 TYR A N 1
ATOM 629 C CA . TYR A 1 85 ? -15.218 -3.953 28.586 1.00 76.44 85 TYR A CA 1
ATOM 630 C C . TYR A 1 85 ? -14.956 -5.242 29.376 1.00 76.44 85 TYR A C 1
ATOM 632 O O . TYR A 1 85 ? -15.902 -5.932 29.756 1.00 76.44 85 TYR A O 1
ATOM 640 N N . THR A 1 86 ? -13.695 -5.578 29.661 1.00 81.06 86 THR A N 1
ATOM 641 C CA . THR A 1 86 ? -13.349 -6.751 30.471 1.00 81.06 86 THR A CA 1
ATOM 642 C C . THR A 1 86 ? -13.803 -6.598 31.915 1.00 81.06 86 THR A C 1
ATOM 644 O O . THR A 1 86 ? -14.349 -7.554 32.466 1.00 81.06 86 THR A O 1
ATOM 647 N N . GLU A 1 87 ? -13.668 -5.410 32.506 1.00 84.00 87 GLU A N 1
ATOM 648 C CA . GLU A 1 87 ? -14.211 -5.104 33.831 1.00 84.00 87 GLU A CA 1
ATOM 649 C C . GLU A 1 87 ? -15.736 -5.224 33.848 1.00 84.00 87 GLU A C 1
ATOM 651 O O . GLU A 1 87 ? -16.281 -5.948 34.683 1.00 84.00 87 GLU A O 1
ATOM 656 N N . TYR A 1 88 ? -16.426 -4.610 32.881 1.00 80.31 88 TYR A N 1
ATOM 657 C CA . TYR A 1 88 ? -17.880 -4.703 32.742 1.00 80.31 88 TYR A CA 1
ATOM 658 C C . TYR A 1 88 ? -18.349 -6.155 32.576 1.00 80.31 88 TYR A C 1
ATOM 660 O O . TYR A 1 88 ? -19.256 -6.608 33.277 1.00 80.31 88 TYR A O 1
ATOM 668 N N . ARG A 1 89 ? -17.695 -6.925 31.698 1.00 84.19 89 ARG A N 1
ATOM 669 C CA . ARG A 1 89 ? -17.993 -8.344 31.465 1.00 84.19 89 ARG A CA 1
ATOM 670 C C . ARG A 1 89 ? -17.780 -9.174 32.727 1.00 84.19 89 ARG A C 1
ATOM 672 O O . ARG A 1 89 ? -18.625 -10.004 33.055 1.00 84.19 89 ARG A O 1
ATOM 679 N N . ASN A 1 90 ? -16.671 -8.973 33.435 1.00 90.00 90 ASN A N 1
ATOM 680 C CA . ASN A 1 90 ? -16.369 -9.709 34.661 1.00 90.00 90 ASN A CA 1
ATOM 681 C C . ASN A 1 90 ? -17.340 -9.344 35.791 1.00 90.00 90 ASN A C 1
ATOM 683 O O . ASN A 1 90 ? -17.796 -10.239 36.502 1.00 90.00 90 ASN A O 1
ATOM 687 N N . ALA A 1 91 ? -17.713 -8.067 35.918 1.00 88.56 91 ALA A N 1
ATOM 688 C CA . ALA A 1 91 ? -18.735 -7.614 36.854 1.00 88.56 91 ALA A CA 1
ATOM 689 C C . ALA A 1 91 ? -20.100 -8.244 36.536 1.00 88.56 91 ALA A C 1
ATOM 691 O O . ALA A 1 91 ? -20.733 -8.810 37.425 1.00 88.56 91 ALA A O 1
ATOM 692 N N . ALA A 1 92 ? -20.515 -8.246 35.265 1.00 80.50 92 ALA A N 1
ATOM 693 C CA . ALA A 1 92 ? -21.750 -8.890 34.825 1.00 80.50 92 ALA A CA 1
ATOM 694 C C . ALA A 1 92 ? -21.739 -10.407 35.089 1.00 80.50 92 ALA A C 1
ATOM 696 O O . ALA A 1 92 ? -22.716 -10.950 35.602 1.00 80.50 92 ALA A O 1
ATOM 697 N N . LEU A 1 93 ? -20.626 -11.093 34.806 1.00 82.56 93 LEU A N 1
ATOM 698 C CA . LEU A 1 93 ? -20.457 -12.521 35.098 1.00 82.56 93 LEU A CA 1
ATOM 699 C C . LEU A 1 93 ? -20.480 -12.818 36.597 1.00 82.56 93 LEU A C 1
ATOM 701 O O . LEU A 1 93 ? -21.044 -13.834 37.001 1.00 82.56 93 LEU A O 1
ATOM 705 N N . LYS A 1 94 ? -19.895 -11.950 37.427 1.00 87.00 94 LYS A N 1
ATOM 706 C CA . LYS A 1 94 ? -19.967 -12.070 38.886 1.00 87.00 94 LYS A CA 1
ATOM 707 C C . LYS A 1 94 ? -21.417 -11.961 39.359 1.00 87.00 94 LYS A C 1
ATOM 709 O O . LYS A 1 94 ? -21.884 -12.868 40.042 1.00 87.00 94 LYS A O 1
ATOM 714 N N . THR A 1 95 ? -22.154 -10.948 38.898 1.00 79.31 95 THR A N 1
ATOM 715 C CA . THR A 1 95 ? -23.586 -10.798 39.204 1.00 79.31 95 THR A CA 1
ATOM 716 C C . THR A 1 9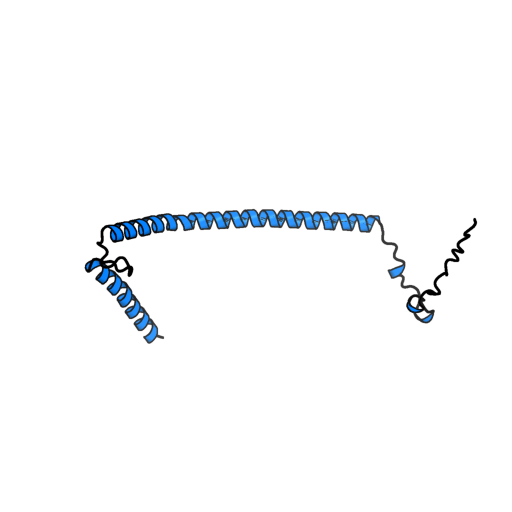5 ? -24.394 -12.014 38.741 1.00 79.31 95 THR A C 1
ATOM 718 O O . THR A 1 95 ? -25.216 -12.522 39.497 1.00 79.31 95 THR A O 1
ATOM 721 N N . MET A 1 96 ? -24.136 -12.545 37.541 1.00 72.62 96 MET A N 1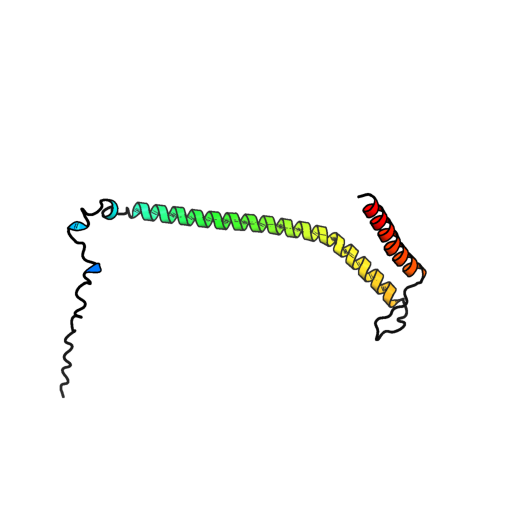
ATOM 722 C CA . MET A 1 96 ? -24.815 -13.747 37.037 1.00 72.62 96 MET A CA 1
ATOM 723 C C . MET A 1 96 ? -24.507 -15.008 37.854 1.00 72.62 96 MET A C 1
ATOM 725 O O . MET A 1 96 ? -25.376 -15.860 37.989 1.00 72.62 96 MET A O 1
ATOM 729 N N . ARG A 1 97 ? -23.292 -15.149 38.400 1.00 80.12 97 ARG A N 1
ATOM 730 C CA . ARG A 1 97 ? -22.923 -16.281 39.272 1.00 80.12 97 ARG A CA 1
ATOM 731 C C . ARG A 1 97 ? -23.555 -16.182 40.658 1.00 80.12 97 ARG A C 1
ATOM 733 O O . ARG A 1 97 ? -23.897 -17.208 41.237 1.00 80.12 97 ARG A O 1
ATOM 740 N N . GLU A 1 98 ? -23.678 -14.969 41.188 1.00 81.56 98 GLU A N 1
ATOM 741 C CA . GLU A 1 98 ? -24.344 -14.697 42.468 1.00 81.56 98 GLU A CA 1
ATOM 742 C C . GLU A 1 98 ? -25.869 -14.859 42.354 1.00 81.56 98 GLU A C 1
ATOM 744 O O . GLU A 1 98 ? -26.535 -15.291 43.296 1.00 81.56 98 GLU A O 1
ATOM 749 N N . SER A 1 99 ? -26.417 -14.584 41.170 1.00 71.12 99 SER A N 1
ATOM 750 C CA . SER A 1 99 ? -27.814 -14.841 40.834 1.00 71.12 99 SER A CA 1
ATOM 751 C C . SER A 1 99 ? -28.039 -16.347 40.681 1.00 71.12 99 SER A C 1
ATOM 753 O O . SER A 1 99 ? -27.482 -16.985 39.789 1.00 71.12 99 SER A O 1
ATOM 755 N N . LYS A 1 100 ? -28.873 -16.954 41.532 1.00 69.00 100 LYS A N 1
ATOM 756 C CA . LYS A 1 100 ? -29.228 -18.372 41.369 1.00 69.00 100 LYS A CA 1
ATOM 757 C C . LYS A 1 100 ? -29.901 -18.578 40.007 1.00 69.00 100 LYS A C 1
ATOM 759 O O . LYS A 1 100 ? -30.938 -17.974 39.731 1.00 69.00 100 LYS A O 1
ATOM 764 N N . ALA A 1 101 ? -29.314 -19.435 39.172 1.00 63.97 101 ALA A N 1
ATOM 765 C CA . ALA A 1 101 ? -29.946 -19.887 37.937 1.00 63.97 101 ALA A CA 1
ATOM 766 C C . ALA A 1 101 ? -31.290 -20.546 38.280 1.00 63.97 101 ALA A C 1
ATOM 768 O O . ALA A 1 101 ? -31.347 -21.396 39.171 1.00 63.97 101 ALA A O 1
ATOM 769 N N . VAL A 1 102 ? -32.361 -20.116 37.612 1.00 73.56 102 VAL A N 1
ATOM 770 C CA . VAL A 1 102 ? -33.697 -20.707 37.795 1.00 73.56 102 VAL A CA 1
ATOM 771 C C . VAL A 1 102 ? -33.812 -21.972 36.969 1.00 73.56 102 VAL A C 1
ATOM 773 O O . VAL A 1 102 ? -34.340 -22.966 37.452 1.00 73.56 102 VAL A O 1
ATOM 776 N N . ASP A 1 103 ? -33.273 -21.931 35.752 1.00 78.69 103 ASP A N 1
ATOM 777 C CA . ASP A 1 103 ? -33.234 -23.056 34.836 1.00 78.69 103 ASP A CA 1
ATOM 778 C C . ASP A 1 103 ? -31.946 -22.979 34.010 1.00 78.69 103 ASP A C 1
ATOM 780 O O . ASP A 1 103 ? -31.765 -22.111 33.152 1.00 78.69 103 ASP A O 1
ATOM 784 N N . ARG A 1 104 ? -31.007 -23.869 34.333 1.00 72.88 104 ARG A N 1
ATOM 785 C CA . ARG A 1 104 ? -29.670 -23.878 33.739 1.00 72.88 104 ARG A CA 1
ATOM 786 C C . ARG A 1 104 ? -29.643 -24.539 32.360 1.00 72.88 104 ARG A C 1
ATOM 788 O O . ARG A 1 104 ? -28.764 -24.191 31.578 1.00 72.88 104 ARG A O 1
ATOM 795 N N . GLU A 1 105 ? -30.565 -25.456 32.065 1.00 80.69 105 GLU A N 1
ATOM 796 C CA . GLU A 1 105 ? -30.636 -26.130 30.759 1.00 80.69 105 GLU A CA 1
ATOM 797 C C . GLU A 1 105 ? -31.149 -25.184 29.672 1.00 80.69 105 GLU A C 1
ATOM 799 O O . GLU A 1 105 ? -30.652 -25.217 28.550 1.00 80.69 105 GLU A O 1
ATOM 804 N N . ASN A 1 106 ? -32.058 -24.272 30.028 1.00 80.69 106 ASN A N 1
ATOM 805 C CA . ASN A 1 106 ? -32.630 -23.295 29.099 1.00 80.69 106 ASN A CA 1
ATOM 806 C C . ASN A 1 106 ? -31.942 -21.915 29.133 1.00 80.69 106 ASN A C 1
ATOM 808 O O . ASN A 1 106 ? -32.374 -20.989 28.450 1.00 80.69 106 ASN A O 1
ATOM 812 N N . GLY A 1 107 ? -30.877 -21.749 29.928 1.00 73.50 107 GLY A N 1
ATOM 813 C CA . GLY A 1 107 ? -30.138 -20.483 30.031 1.00 73.50 107 GLY A CA 1
ATOM 814 C C . GLY A 1 107 ? -30.914 -19.346 30.710 1.00 73.50 107 GLY A C 1
ATOM 815 O O . GLY A 1 107 ? -30.620 -18.175 30.469 1.00 73.50 107 GLY A O 1
ATOM 816 N N . VAL A 1 108 ? -31.896 -19.665 31.560 1.00 76.38 108 VAL A N 1
ATOM 817 C CA . VAL A 1 108 ? -32.753 -18.676 32.226 1.00 76.38 108 VAL A CA 1
ATOM 818 C C . VAL A 1 108 ? -32.191 -18.322 33.604 1.00 76.38 108 VAL A C 1
ATOM 820 O O . VAL A 1 108 ? -32.160 -19.131 34.541 1.00 76.38 108 VAL A O 1
ATOM 823 N N . TYR A 1 109 ? -31.785 -17.062 33.752 1.00 68.56 109 TYR A N 1
ATOM 824 C CA . TYR A 1 109 ? -31.258 -16.503 34.996 1.00 68.56 109 TYR A CA 1
ATOM 825 C C . TYR A 1 109 ? -32.267 -15.544 35.628 1.00 68.56 109 TYR A C 1
ATOM 827 O O . TYR A 1 109 ? -32.917 -14.760 34.940 1.00 68.56 109 TYR A O 1
ATOM 835 N N . ARG A 1 110 ? -32.384 -15.578 36.960 1.00 69.44 110 ARG A N 1
ATOM 836 C CA . ARG A 1 110 ? -33.152 -14.572 37.705 1.00 69.44 110 ARG A CA 1
ATOM 837 C C . ARG A 1 110 ? -32.345 -13.284 37.757 1.00 69.44 110 ARG A C 1
ATOM 839 O O . ARG A 1 110 ? -31.339 -13.219 38.457 1.00 69.44 110 ARG A O 1
ATOM 846 N N . VAL A 1 111 ? -32.794 -12.270 37.030 1.00 68.38 111 VAL A N 1
ATOM 847 C CA . VAL A 1 111 ? -32.283 -10.905 37.172 1.00 68.38 111 VAL A CA 1
ATOM 848 C C . VAL A 1 111 ? -33.037 -10.238 38.333 1.00 68.38 111 VAL A C 1
ATOM 850 O O . VAL A 1 111 ? -34.257 -10.399 38.416 1.00 68.38 111 VAL A O 1
ATOM 853 N N . PRO A 1 112 ? -32.359 -9.527 39.254 1.00 70.88 112 PRO A N 1
ATOM 854 C CA . PRO A 1 112 ? -33.033 -8.730 40.277 1.00 70.88 112 PRO A CA 1
ATOM 855 C C . PRO A 1 112 ? -34.024 -7.745 39.643 1.00 70.88 112 PRO A C 1
ATOM 857 O O . PRO A 1 112 ? -33.694 -7.110 38.642 1.00 70.88 112 PRO A O 1
ATOM 860 N N . VAL A 1 113 ? -35.221 -7.620 40.224 1.00 72.31 113 VAL A N 1
ATOM 861 C CA . VAL A 1 113 ? -36.330 -6.821 39.662 1.00 72.31 113 VAL A CA 1
ATOM 862 C C . VAL A 1 113 ? -35.922 -5.369 39.425 1.00 72.31 113 VAL A C 1
ATOM 864 O O . VAL A 1 113 ? -36.199 -4.839 38.355 1.00 72.31 113 VAL A O 1
ATOM 867 N N . ASP A 1 114 ? -35.178 -4.773 40.358 1.00 74.25 114 ASP A N 1
ATOM 868 C CA . ASP A 1 114 ? -34.714 -3.385 40.245 1.00 74.25 114 ASP A CA 1
ATOM 869 C C . ASP A 1 114 ? -33.871 -3.173 38.975 1.00 74.25 114 ASP A C 1
ATOM 871 O O . ASP A 1 114 ? -34.082 -2.227 38.222 1.00 74.25 114 ASP A O 1
ATOM 875 N N . ARG A 1 115 ? -33.000 -4.138 38.646 1.00 70.38 115 ARG A N 1
ATOM 876 C CA . ARG A 1 115 ? -32.203 -4.120 37.410 1.00 70.38 115 ARG A CA 1
ATOM 877 C C . ARG A 1 115 ? -33.025 -4.381 36.156 1.00 70.38 115 ARG A C 1
ATOM 879 O O . ARG A 1 115 ? -32.693 -3.851 35.101 1.00 70.38 115 ARG A O 1
ATOM 886 N N . ALA A 1 116 ? -34.042 -5.234 36.236 1.00 75.06 116 ALA A N 1
ATOM 887 C CA . ALA A 1 116 ? -34.932 -5.469 35.104 1.00 75.06 116 ALA A CA 1
ATOM 888 C C . ALA A 1 116 ? -35.723 -4.195 34.765 1.00 75.06 116 ALA A C 1
ATOM 890 O O . ALA A 1 116 ? -35.887 -3.877 33.591 1.00 75.06 116 ALA A O 1
ATOM 891 N N . MET A 1 117 ? -36.138 -3.435 35.784 1.00 75.75 117 MET A N 1
ATOM 892 C CA . MET A 1 117 ? -36.786 -2.134 35.616 1.00 75.75 117 MET A CA 1
ATOM 893 C C . MET A 1 117 ? -35.861 -1.114 34.959 1.00 75.75 117 MET A C 1
ATOM 895 O O . MET A 1 117 ? -36.281 -0.490 33.991 1.00 75.75 117 MET A O 1
ATOM 899 N N . ASP A 1 118 ? -34.604 -1.007 35.390 1.00 74.94 118 ASP A N 1
ATOM 900 C CA . ASP A 1 118 ? -33.643 -0.096 34.753 1.00 74.94 118 ASP A CA 1
ATOM 901 C C . ASP A 1 118 ? -33.416 -0.430 33.266 1.00 74.94 118 ASP A C 1
ATOM 903 O O . ASP A 1 118 ? -33.342 0.470 32.430 1.00 74.94 118 ASP A O 1
ATOM 907 N N . ILE A 1 119 ? -33.347 -1.722 32.917 1.00 74.50 119 ILE A N 1
ATOM 908 C CA . ILE A 1 119 ? -33.190 -2.180 31.526 1.00 74.50 119 ILE A CA 1
ATOM 909 C C . ILE A 1 119 ? -34.422 -1.812 30.690 1.00 74.50 119 ILE A C 1
ATOM 911 O O . ILE A 1 119 ? -34.279 -1.263 29.601 1.00 74.50 119 ILE A O 1
ATOM 915 N N . ILE A 1 120 ? -35.625 -2.064 31.213 1.00 76.50 120 ILE A N 1
ATOM 916 C CA . ILE A 1 120 ? -36.882 -1.739 30.528 1.00 76.50 120 ILE A CA 1
ATOM 917 C C . ILE A 1 120 ? -37.030 -0.221 30.375 1.00 76.50 120 ILE A C 1
ATOM 919 O O . ILE A 1 120 ? -37.366 0.253 29.296 1.00 76.50 120 ILE A O 1
ATOM 923 N N . VAL A 1 121 ? -36.743 0.567 31.413 1.00 78.00 121 VAL A N 1
ATOM 924 C CA . VAL A 1 121 ? -36.818 2.034 31.346 1.00 78.00 121 VAL A CA 1
ATOM 925 C C . VAL A 1 121 ? -35.823 2.590 30.327 1.00 78.00 121 VAL A C 1
ATOM 927 O O . VAL A 1 121 ? -36.171 3.508 29.590 1.00 78.00 121 VAL A O 1
ATOM 930 N N . ALA A 1 122 ? -34.619 2.023 30.223 1.00 76.56 122 ALA A N 1
ATOM 931 C CA . ALA A 1 122 ? -33.654 2.418 29.199 1.00 76.56 122 ALA A CA 1
ATOM 932 C C . ALA A 1 122 ? -34.127 2.067 27.774 1.00 76.56 122 ALA A C 1
ATOM 934 O O . ALA A 1 122 ? -33.975 2.878 26.860 1.00 76.56 122 ALA A O 1
ATOM 935 N N . GLU A 1 123 ? -34.719 0.887 27.581 1.00 76.38 123 GLU A N 1
ATOM 936 C CA . GLU A 1 123 ? -35.200 0.417 26.276 1.00 76.38 123 GLU A CA 1
ATOM 937 C C . GLU A 1 123 ? -36.439 1.194 25.801 1.00 76.38 123 GLU A C 1
ATOM 939 O O . GLU A 1 123 ? -36.487 1.660 24.661 1.00 76.38 123 GLU A O 1
ATOM 944 N N . TYR A 1 124 ? -37.409 1.424 26.690 1.00 79.94 124 TYR A N 1
ATOM 945 C CA . TYR A 1 124 ? -38.632 2.161 26.365 1.00 79.94 124 TYR A CA 1
ATOM 946 C C . TYR A 1 124 ? -38.438 3.682 26.379 1.00 79.94 124 TYR A C 1
ATOM 948 O O . TYR A 1 124 ? -38.974 4.366 25.509 1.00 79.94 124 TYR A O 1
ATOM 956 N N . GLY A 1 125 ? -37.620 4.221 27.288 1.00 77.31 125 GLY A N 1
ATOM 957 C CA . GLY A 1 125 ? -37.324 5.656 27.347 1.00 77.31 125 GLY A CA 1
ATOM 958 C C . 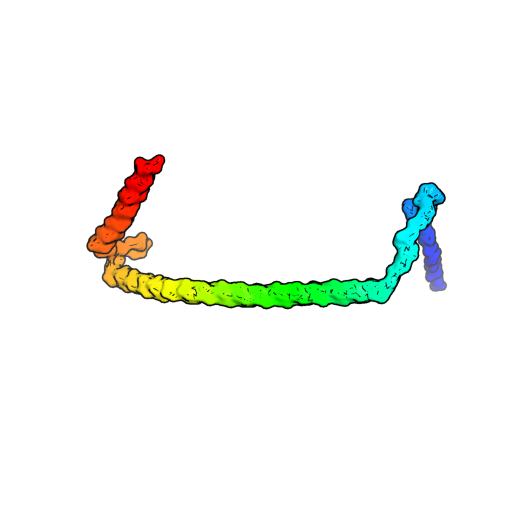GLY A 1 125 ? -36.559 6.166 26.119 1.00 77.31 125 GLY A C 1
ATOM 959 O O . GLY A 1 125 ? -36.758 7.304 25.697 1.00 77.31 125 GLY A O 1
ATOM 960 N N . GLY A 1 126 ? -35.729 5.318 25.498 1.00 72.75 126 GLY A N 1
ATOM 961 C CA . GLY A 1 126 ? -35.075 5.627 24.221 1.00 72.75 126 GLY A CA 1
ATOM 962 C C . GLY A 1 126 ? -36.011 5.511 23.011 1.00 72.75 126 GLY A C 1
ATOM 963 O O . GLY A 1 126 ? -35.935 6.326 22.091 1.00 72.75 126 GLY A O 1
ATOM 964 N N . ALA A 1 127 ? -36.922 4.532 23.016 1.00 69.69 127 ALA A N 1
ATOM 965 C CA . ALA A 1 127 ? -37.892 4.331 21.938 1.00 69.69 127 ALA A CA 1
ATOM 966 C C . ALA A 1 127 ? -38.926 5.470 21.850 1.00 69.69 127 ALA A C 1
ATOM 968 O O . ALA A 1 127 ? -39.328 5.856 20.752 1.00 69.69 127 ALA A O 1
ATOM 969 N N . GLU A 1 128 ? -39.326 6.044 22.987 1.00 71.44 128 GLU A N 1
ATOM 970 C CA . GLU A 1 128 ? -40.252 7.179 23.036 1.00 71.44 128 GLU A CA 1
ATOM 971 C C . GLU A 1 128 ? -39.635 8.440 22.410 1.00 71.44 128 GLU A C 1
ATOM 973 O O . GLU A 1 128 ? -40.246 9.067 21.546 1.00 71.44 128 GLU A O 1
ATOM 978 N N . GLN A 1 129 ? -38.376 8.752 22.732 1.00 65.00 129 GLN A N 1
ATOM 979 C CA . GLN A 1 129 ? -37.659 9.883 22.127 1.00 65.00 129 GLN A CA 1
ATOM 980 C C . GLN A 1 129 ? -37.410 9.692 20.622 1.00 65.00 129 GLN A C 1
ATOM 982 O O . GLN A 1 129 ? -37.498 10.652 19.856 1.00 65.00 129 GLN A O 1
ATOM 987 N N . ALA A 1 130 ? -37.146 8.457 20.179 1.00 65.69 130 ALA A N 1
ATOM 988 C CA . ALA A 1 130 ? -36.968 8.137 18.762 1.00 65.69 130 ALA A CA 1
ATOM 989 C C . ALA A 1 130 ? -38.268 8.271 17.945 1.00 65.69 130 ALA A C 1
ATOM 991 O O . ALA A 1 130 ? -38.214 8.640 16.772 1.00 65.69 130 ALA A O 1
ATOM 992 N N . ASN A 1 131 ? -39.428 7.998 18.550 1.00 69.00 131 ASN A N 1
ATOM 993 C CA . ASN A 1 131 ? -40.726 8.200 17.902 1.00 69.00 131 ASN A CA 1
ATOM 994 C C . ASN A 1 131 ? -41.107 9.687 17.832 1.00 69.00 131 ASN A C 1
ATOM 996 O O . ASN A 1 131 ? -41.534 10.136 16.773 1.00 69.00 131 ASN A O 1
ATOM 1000 N N . VAL A 1 132 ? -40.863 10.467 18.894 1.00 72.62 132 VAL A N 1
ATOM 1001 C CA . VAL A 1 132 ? -41.096 11.927 18.889 1.00 72.62 132 VAL A CA 1
ATOM 1002 C C . VAL A 1 132 ? -40.252 12.628 17.819 1.00 72.62 132 VAL A C 1
ATOM 1004 O O . VAL A 1 132 ? -40.741 13.518 17.131 1.00 72.62 132 VAL A O 1
ATOM 1007 N N . ALA A 1 133 ? -39.000 12.205 17.624 1.00 66.19 133 ALA A N 1
ATOM 1008 C CA . ALA A 1 133 ? -38.141 12.758 16.578 1.00 66.19 133 ALA A CA 1
ATOM 1009 C C . ALA A 1 133 ? -38.633 12.443 15.151 1.00 66.19 133 ALA A C 1
ATOM 1011 O O . ALA A 1 133 ? -38.371 13.216 14.239 1.00 66.19 133 ALA A O 1
ATOM 1012 N N . ARG A 1 134 ? -39.349 11.328 14.953 1.00 74.50 134 ARG A N 1
ATOM 1013 C CA . ARG A 1 134 ? -39.861 10.901 13.642 1.00 74.50 134 ARG A CA 1
ATOM 1014 C C . ARG A 1 134 ? -41.188 11.577 13.263 1.00 74.50 134 ARG A C 1
ATOM 1016 O O . ARG A 1 134 ? -41.521 11.599 12.089 1.00 74.50 134 ARG A O 1
ATOM 1023 N N . GLU A 1 135 ? -41.939 12.108 14.228 1.00 73.38 135 GLU A N 1
ATOM 1024 C CA . GLU A 1 135 ? -43.177 12.872 13.974 1.00 73.38 135 GLU A CA 1
ATOM 1025 C C . GLU A 1 135 ? -42.930 14.359 13.662 1.00 73.38 135 GLU A C 1
ATOM 1027 O O . GLU A 1 135 ? -43.857 15.062 13.260 1.00 73.38 135 GLU A O 1
ATOM 1032 N N . LEU A 1 136 ? -41.704 14.850 13.865 1.00 70.88 136 LEU A N 1
ATOM 1033 C CA . LEU A 1 136 ? -41.318 16.247 13.634 1.00 70.88 136 LEU A CA 1
ATOM 1034 C C . LEU A 1 136 ? -40.615 16.489 12.282 1.00 70.88 136 LEU A C 1
ATOM 1036 O O . LEU A 1 136 ? -40.322 17.645 11.975 1.00 70.88 136 LEU A O 1
ATOM 1040 N N . ASP A 1 137 ? -40.376 15.430 11.502 1.00 60.25 137 ASP A N 1
ATOM 1041 C CA . ASP A 1 137 ? -39.914 15.454 10.099 1.00 60.25 137 ASP A CA 1
ATOM 1042 C C . ASP A 1 137 ? -41.095 15.218 9.139 1.00 60.25 137 ASP A C 1
ATOM 1044 O O . ASP A 1 137 ? -41.145 15.888 8.079 1.00 60.25 137 ASP A O 1
#